Protein AF-A0A177Q9A4-F1 (afdb_monomer)

Foldseek 3Di:
DDPVVLVVVDVVPDLVSVLVSQLVVLQVVCVVVVVVPPPVSVVSNVVSVVVSVVVVVVVVVVVVVVVVVD

pLDDT: mean 85.24, std 10.96, range [56.69, 97.19]

Secondary structure (DSSP, 8-state):
--HHHHHHHHHHH-HHHHHHHHHHHHHHHHHHTT-TT-HHHHHHHHHHHHHHHHHHHHHHHHHHHHHHT-

Nearest PDB structures (foldseek):
  6eyd-assembly1_D  TM=4.360E-01  e=9.709E+00  Mycolicibacterium smegmatis MC2 155

Sequence (70 aa):
MTREQMIARAMAHGPDETRRLALDKIDENARSTSTWGAADHRKARDKVEQTYTEERTAMDRLSDEQLEAL

Radius of gyration: 15.63 Å; Cα contacts (8 Å, |Δi|>4): 29; chains: 1; bounding box: 30×18×48 Å

Solvent-accessible surface area (backbone atoms only — not comparable to full-atom values): 3962 Å² total; per-residue (Å²): 134,53,74,66,58,52,51,55,47,24,73,74,61,40,72,69,44,40,50,49,55,53,47,53,50,54,50,51,52,19,56,77,68,72,38,64,85,33,73,66,48,48,51,55,48,51,51,53,55,48,53,52,50,53,52,51,52,51,52,52,50,54,51,49,56,58,59,75,74,108

Structure (mmCIF, N/CA/C/O backbone):
data_AF-A0A177Q9A4-F1
#
_entry.id   AF-A0A177Q9A4-F1
#
loop_
_atom_site.group_PDB
_atom_site.id
_atom_site.type_symbol
_atom_site.label_atom_id
_atom_site.label_alt_id
_atom_site.label_comp_id
_atom_site.label_asym_id
_atom_site.label_entity_id
_atom_site.label_seq_id
_atom_site.pdbx_PDB_ins_code
_atom_site.Cartn_x
_atom_site.Cartn_y
_atom_site.Cartn_z
_atom_site.occupancy
_atom_site.B_iso_or_equiv
_atom_site.auth_seq_id
_atom_site.auth_comp_id
_atom_site.auth_asym_id
_atom_site.auth_atom_id
_atom_site.pdbx_PDB_model_num
ATOM 1 N N . MET A 1 1 ? -11.562 5.446 -15.531 1.00 62.88 1 MET A N 1
ATOM 2 C CA . MET A 1 1 ? -11.919 5.868 -14.159 1.00 62.88 1 MET A CA 1
ATOM 3 C C . MET A 1 1 ? -11.026 7.042 -13.799 1.00 62.88 1 MET A C 1
ATOM 5 O O . MET A 1 1 ? -9.838 6.970 -14.087 1.00 62.88 1 MET A O 1
ATOM 9 N N . THR A 1 2 ? -11.575 8.136 -13.276 1.00 83.44 2 THR A N 1
ATOM 10 C CA . THR A 1 2 ? -10.782 9.319 -12.899 1.00 83.44 2 THR A CA 1
ATOM 11 C C . THR A 1 2 ? -10.134 9.129 -11.524 1.00 83.44 2 THR A C 1
ATOM 13 O O . THR A 1 2 ? -10.582 8.302 -10.728 1.00 83.44 2 THR A O 1
ATOM 16 N N . ARG A 1 3 ? -9.088 9.910 -11.219 1.00 77.25 3 ARG A N 1
ATOM 17 C CA . ARG A 1 3 ? -8.433 9.912 -9.897 1.00 77.25 3 ARG A CA 1
ATOM 18 C C . ARG A 1 3 ? -9.441 10.136 -8.763 1.00 77.25 3 ARG A C 1
ATOM 20 O O . ARG A 1 3 ? -9.375 9.467 -7.741 1.00 77.25 3 ARG A O 1
ATOM 27 N N . GLU A 1 4 ? -10.392 11.040 -8.968 1.00 80.69 4 GLU A N 1
ATOM 28 C CA . GLU A 1 4 ? -11.444 11.371 -7.998 1.00 80.69 4 GLU A CA 1
ATOM 29 C C . GLU A 1 4 ? -12.398 10.198 -7.763 1.00 80.69 4 GLU A C 1
ATOM 31 O O . GLU A 1 4 ? -12.739 9.903 -6.622 1.00 80.69 4 GLU A O 1
ATOM 36 N N . GLN A 1 5 ? -12.760 9.468 -8.821 1.00 78.31 5 GLN A N 1
ATOM 37 C CA . GLN A 1 5 ? -13.574 8.256 -8.706 1.00 78.31 5 GLN A CA 1
ATOM 38 C C . GLN A 1 5 ? -12.841 7.145 -7.944 1.00 78.31 5 GLN A C 1
ATOM 40 O O . GLN A 1 5 ? -13.466 6.435 -7.162 1.00 78.31 5 GLN A O 1
ATOM 45 N N . MET A 1 6 ? -11.522 7.009 -8.129 1.00 72.56 6 MET A N 1
ATOM 46 C CA . MET A 1 6 ? -10.711 6.052 -7.365 1.00 72.56 6 MET A CA 1
ATOM 47 C C . MET A 1 6 ? -10.635 6.427 -5.882 1.00 72.56 6 MET A C 1
ATOM 49 O O . MET A 1 6 ? -10.790 5.555 -5.036 1.00 72.56 6 MET A O 1
ATOM 53 N N . ILE A 1 7 ? -10.444 7.712 -5.563 1.00 73.62 7 ILE A N 1
ATOM 54 C CA . ILE A 1 7 ? -10.393 8.200 -4.175 1.00 73.62 7 ILE A CA 1
ATOM 55 C C . ILE A 1 7 ? -11.749 8.016 -3.487 1.00 73.62 7 ILE A C 1
ATOM 57 O O . ILE A 1 7 ? -11.805 7.466 -2.392 1.00 73.62 7 ILE A O 1
ATOM 61 N N . ALA A 1 8 ? -12.847 8.415 -4.134 1.00 72.94 8 ALA A N 1
ATOM 62 C CA . ALA A 1 8 ? -14.192 8.251 -3.584 1.00 72.94 8 ALA A CA 1
ATOM 63 C C . ALA A 1 8 ? -14.524 6.774 -3.321 1.00 72.94 8 ALA A C 1
ATOM 65 O O . ALA A 1 8 ? -15.097 6.433 -2.290 1.00 72.94 8 ALA A O 1
ATOM 66 N N . ARG A 1 9 ? -14.102 5.888 -4.230 1.00 71.12 9 ARG A N 1
ATOM 67 C CA . AR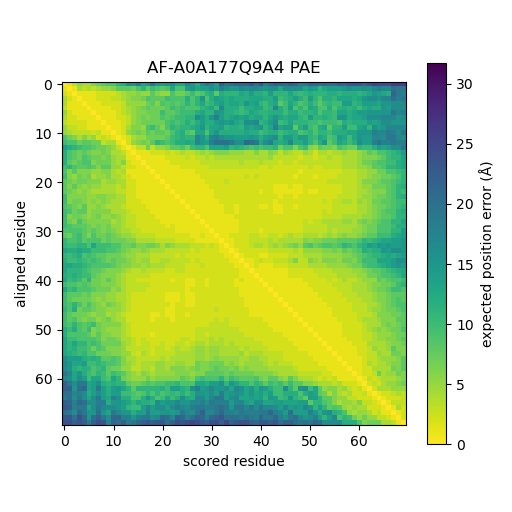G A 1 9 ? -14.253 4.440 -4.087 1.00 71.12 9 ARG A CA 1
ATOM 68 C C . ARG A 1 9 ? -13.398 3.883 -2.942 1.00 71.12 9 ARG A C 1
ATOM 70 O O . ARG A 1 9 ? -13.911 3.122 -2.132 1.00 71.12 9 ARG A O 1
ATOM 77 N N . ALA A 1 10 ? -12.136 4.293 -2.830 1.00 65.88 10 ALA A N 1
ATOM 78 C CA . ALA A 1 10 ? -11.253 3.897 -1.730 1.00 65.88 10 ALA A CA 1
ATOM 79 C C . ALA A 1 10 ? -11.838 4.289 -0.361 1.00 65.88 10 ALA A C 1
ATOM 81 O O . ALA A 1 10 ? -11.924 3.460 0.541 1.00 65.88 10 ALA A O 1
ATOM 82 N N . MET A 1 11 ? -12.332 5.526 -0.243 1.00 70.50 11 MET A N 1
ATOM 83 C CA . MET A 1 11 ? -12.963 6.015 0.987 1.00 70.50 11 MET A CA 1
ATOM 84 C C . MET A 1 11 ? -14.266 5.281 1.330 1.00 70.50 11 MET A C 1
ATOM 86 O O . MET A 1 11 ? -14.599 5.157 2.503 1.00 70.50 11 MET A O 1
ATOM 90 N N . ALA A 1 12 ? -14.997 4.779 0.331 1.00 70.44 12 ALA A N 1
ATOM 91 C CA . ALA A 1 12 ? -16.253 4.060 0.540 1.00 70.44 12 ALA A CA 1
ATOM 92 C C . ALA A 1 12 ? -16.073 2.574 0.909 1.00 70.44 12 ALA A C 1
ATOM 94 O O . ALA A 1 12 ? -16.953 2.000 1.545 1.00 70.44 12 ALA A O 1
ATOM 95 N N . HIS A 1 13 ? -14.969 1.938 0.501 1.00 66.62 13 HIS A N 1
ATOM 96 C CA . HIS A 1 13 ? -14.769 0.485 0.631 1.00 66.62 13 HIS A CA 1
ATOM 97 C C . HIS A 1 13 ? -13.668 0.079 1.624 1.00 66.62 13 HIS A C 1
ATOM 99 O O . HIS A 1 13 ? -13.421 -1.112 1.809 1.00 66.62 13 HIS A O 1
ATOM 105 N N . GLY A 1 14 ? -13.032 1.045 2.291 1.00 80.50 14 GLY A N 1
ATOM 106 C CA . GLY A 1 14 ? -12.127 0.789 3.407 1.00 80.50 14 GLY A CA 1
ATOM 107 C C . GLY A 1 14 ? -10.682 0.436 3.010 1.00 80.50 14 GLY A C 1
ATOM 108 O O . GLY A 1 14 ? -10.261 0.633 1.861 1.00 80.50 14 GLY A O 1
ATOM 109 N N . PRO A 1 15 ? -9.883 -0.050 3.977 1.00 82.69 15 PRO A N 1
ATOM 110 C CA . PRO A 1 15 ? -8.436 -0.226 3.817 1.00 82.69 15 PRO A CA 1
ATOM 111 C C . PRO A 1 15 ? -8.066 -1.277 2.757 1.00 82.69 15 PRO A C 1
ATOM 113 O O . PRO A 1 15 ? -7.086 -1.102 2.033 1.00 82.69 15 PRO A O 1
ATOM 116 N N . ASP A 1 16 ? -8.880 -2.322 2.587 1.00 86.50 16 ASP A N 1
ATOM 117 C CA . ASP A 1 16 ? -8.630 -3.410 1.630 1.00 86.50 16 ASP A CA 1
ATOM 118 C C . ASP A 1 16 ? -8.716 -2.921 0.174 1.00 86.50 16 ASP A C 1
ATOM 120 O O . ASP A 1 16 ? -7.869 -3.249 -0.662 1.00 86.50 16 ASP A O 1
ATOM 124 N N . GLU A 1 17 ? -9.705 -2.076 -0.130 1.00 86.44 17 GLU A N 1
ATOM 125 C CA . GLU A 1 17 ? -9.851 -1.479 -1.460 1.00 86.44 17 GLU A CA 1
ATOM 126 C C . GLU A 1 17 ? -8.769 -0.425 -1.717 1.00 86.44 17 GLU A C 1
ATOM 128 O O . GLU A 1 17 ? -8.244 -0.324 -2.827 1.00 86.44 17 GLU A O 1
ATOM 133 N N . THR A 1 18 ? -8.390 0.330 -0.684 1.00 87.00 18 THR A N 1
ATOM 134 C CA . THR A 1 18 ? -7.313 1.325 -0.767 1.00 87.00 18 THR A CA 1
ATOM 135 C C . THR A 1 18 ? -5.979 0.656 -1.106 1.00 87.00 18 THR A C 1
ATOM 137 O O . THR A 1 18 ? -5.293 1.088 -2.037 1.00 87.00 18 THR A O 1
ATOM 140 N N . ARG A 1 19 ? -5.654 -0.459 -0.435 1.00 92.25 19 ARG A N 1
ATOM 141 C CA . ARG A 1 19 ? -4.499 -1.311 -0.756 1.00 92.25 19 ARG A CA 1
ATOM 142 C C . ARG A 1 19 ? -4.547 -1.791 -2.205 1.00 92.25 19 ARG A C 1
ATOM 144 O O . ARG A 1 19 ? -3.564 -1.642 -2.931 1.00 92.25 19 ARG A O 1
ATOM 151 N N . ARG A 1 20 ? -5.683 -2.343 -2.644 1.00 92.75 20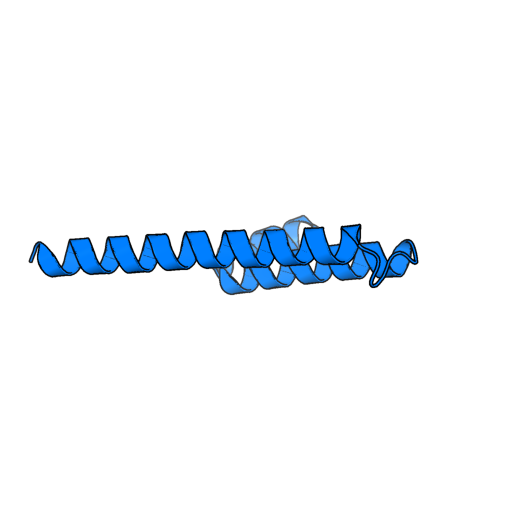 ARG A N 1
ATOM 152 C CA . ARG A 1 20 ? -5.852 -2.862 -4.010 1.00 92.75 20 ARG A CA 1
ATOM 153 C C . ARG A 1 20 ? -5.592 -1.781 -5.060 1.00 92.75 20 ARG A C 1
ATOM 155 O O . ARG A 1 20 ? -4.812 -2.003 -5.980 1.00 92.75 20 ARG A O 1
ATOM 162 N N . LEU A 1 21 ? -6.184 -0.598 -4.893 1.00 91.12 21 LEU A N 1
ATOM 163 C CA . LEU A 1 21 ? -6.014 0.526 -5.820 1.00 91.12 21 LEU A CA 1
ATOM 164 C C . LEU A 1 21 ? -4.565 1.034 -5.867 1.00 91.12 21 LEU A C 1
ATOM 166 O O . LEU A 1 21 ? -4.079 1.398 -6.939 1.00 91.12 21 LEU A O 1
ATOM 170 N N . ALA A 1 22 ? -3.864 1.047 -4.730 1.00 91.00 22 ALA A N 1
ATOM 171 C CA . ALA A 1 22 ? -2.454 1.419 -4.678 1.00 91.00 22 ALA A CA 1
ATOM 172 C C . ALA A 1 22 ? -1.564 0.410 -5.428 1.00 91.00 22 ALA A C 1
ATOM 174 O O . ALA A 1 22 ? -0.722 0.817 -6.232 1.00 91.00 22 ALA A O 1
ATOM 175 N N . LEU A 1 23 ? -1.786 -0.894 -5.227 1.00 95.38 23 LEU A N 1
ATOM 176 C CA . LEU A 1 23 ? -1.063 -1.954 -5.942 1.00 95.38 23 LEU A CA 1
ATOM 177 C C . LEU A 1 23 ? -1.350 -1.924 -7.445 1.00 95.38 23 LEU A C 1
ATOM 179 O O . LEU A 1 23 ? -0.409 -1.968 -8.236 1.00 95.38 23 LEU A O 1
ATOM 183 N N . ASP A 1 24 ? -2.619 -1.771 -7.835 1.00 94.69 24 ASP A N 1
ATOM 184 C CA . ASP A 1 24 ? -3.027 -1.643 -9.237 1.00 94.69 24 ASP A CA 1
ATOM 185 C C . ASP A 1 24 ? -2.288 -0.478 -9.913 1.00 94.69 24 ASP A C 1
ATOM 187 O O . ASP A 1 24 ? -1.827 -0.602 -11.050 1.00 94.69 24 ASP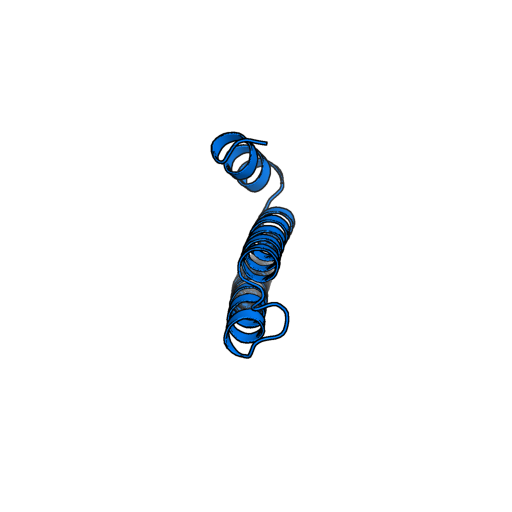 A O 1
ATOM 191 N N . LYS A 1 25 ? -2.116 0.649 -9.205 1.00 93.44 25 LYS A N 1
ATOM 192 C CA . LYS A 1 25 ? -1.431 1.822 -9.755 1.00 93.44 25 LYS A CA 1
ATOM 193 C C . LYS A 1 25 ? 0.079 1.628 -9.895 1.00 93.44 25 LYS A C 1
ATOM 195 O O . LYS A 1 25 ? 0.658 2.059 -10.894 1.00 93.44 25 LYS A O 1
ATOM 200 N N . ILE A 1 26 ? 0.715 0.988 -8.914 1.00 94.94 26 ILE A N 1
ATOM 201 C CA . ILE A 1 26 ? 2.137 0.616 -8.978 1.00 94.94 26 ILE A CA 1
ATOM 202 C C . ILE A 1 26 ? 2.376 -0.322 -10.162 1.00 94.94 26 ILE A C 1
ATOM 204 O O . ILE A 1 26 ? 3.320 -0.135 -10.930 1.00 94.94 26 ILE A O 1
ATOM 208 N N . ASP A 1 27 ? 1.485 -1.292 -10.335 1.00 96.00 27 ASP A N 1
ATOM 209 C CA . ASP A 1 27 ? 1.545 -2.272 -11.407 1.00 96.00 27 ASP A CA 1
ATOM 210 C C . ASP A 1 27 ? 1.342 -1.649 -12.788 1.00 96.00 27 ASP A C 1
ATOM 212 O O . ASP A 1 27 ? 2.091 -1.951 -13.718 1.00 96.00 27 ASP A O 1
ATOM 216 N N . GLU A 1 28 ? 0.361 -0.755 -12.922 1.00 95.62 28 GLU A N 1
ATOM 217 C CA . GLU A 1 28 ? 0.128 0.016 -14.142 1.00 95.62 28 GLU A CA 1
ATOM 218 C C . GLU A 1 28 ? 1.376 0.820 -14.526 1.00 95.62 28 GLU A C 1
ATOM 220 O O . GLU A 1 28 ? 1.844 0.721 -15.661 1.00 95.62 28 GLU A O 1
ATOM 225 N N . ASN A 1 29 ? 1.957 1.555 -13.573 1.00 94.50 29 ASN A N 1
ATOM 226 C CA . ASN A 1 29 ? 3.140 2.376 -13.816 1.00 94.50 29 ASN A CA 1
ATOM 227 C C . ASN A 1 29 ? 4.369 1.531 -14.191 1.00 94.50 29 ASN A C 1
ATOM 229 O O . ASN A 1 29 ? 5.150 1.894 -15.073 1.00 94.50 29 ASN A O 1
ATOM 233 N N . ALA A 1 30 ? 4.543 0.377 -13.546 1.00 95.25 30 ALA A N 1
ATOM 234 C CA . ALA A 1 30 ? 5.645 -0.526 -13.849 1.00 95.25 30 ALA A CA 1
ATOM 235 C C . ALA A 1 30 ? 5.511 -1.144 -15.249 1.00 95.25 30 ALA A C 1
ATOM 237 O O . ALA A 1 30 ? 6.501 -1.271 -15.971 1.00 95.25 30 ALA A O 1
ATOM 238 N N . ARG A 1 31 ? 4.284 -1.474 -15.675 1.00 95.38 31 ARG A N 1
ATOM 239 C CA . ARG A 1 31 ? 4.011 -1.941 -17.043 1.00 95.38 31 ARG A CA 1
ATOM 240 C C . ARG A 1 31 ? 4.225 -0.836 -18.072 1.00 95.38 31 ARG A C 1
ATOM 242 O O . ARG A 1 31 ? 4.870 -1.089 -19.084 1.00 95.38 31 ARG A O 1
ATOM 249 N N . SER A 1 32 ? 3.752 0.385 -17.813 1.00 95.75 32 SER A N 1
ATOM 250 C CA . SER A 1 32 ? 3.892 1.503 -18.758 1.00 95.75 32 SER A CA 1
ATOM 251 C C . SER A 1 32 ? 5.341 1.953 -18.944 1.00 95.75 32 SER A C 1
ATOM 253 O O . SER A 1 32 ? 5.696 2.453 -20.006 1.00 95.75 32 SER A O 1
ATOM 255 N N . THR A 1 33 ? 6.187 1.766 -17.930 1.00 93.88 33 THR A N 1
ATOM 256 C CA . THR A 1 33 ? 7.612 2.139 -17.964 1.00 93.88 33 THR A CA 1
ATOM 257 C C . THR A 1 33 ? 8.549 0.960 -18.233 1.00 93.88 33 THR A C 1
ATOM 259 O O . THR A 1 33 ? 9.762 1.133 -18.203 1.00 93.88 33 THR A O 1
ATOM 262 N N . SER A 1 34 ? 8.017 -0.239 -18.511 1.00 93.06 34 SER A N 1
ATOM 263 C CA . SER A 1 34 ? 8.802 -1.477 -18.685 1.00 93.06 34 SER A CA 1
ATOM 264 C C . SER A 1 34 ? 9.719 -1.820 -17.497 1.00 93.06 34 SER A C 1
ATOM 266 O O . SER A 1 34 ? 10.750 -2.466 -17.660 1.00 93.06 34 SER A O 1
ATOM 268 N N . THR A 1 35 ? 9.337 -1.415 -16.285 1.00 94.06 35 THR A N 1
ATOM 269 C CA . THR A 1 35 ? 10.046 -1.714 -15.027 1.00 94.06 35 THR A CA 1
ATOM 270 C C . THR A 1 35 ? 9.357 -2.815 -14.217 1.00 94.06 35 THR A C 1
ATOM 272 O O . THR A 1 35 ? 9.663 -3.030 -13.042 1.00 94.06 35 THR A O 1
ATOM 275 N N . TRP A 1 36 ? 8.420 -3.542 -14.832 1.00 92.94 36 TRP A N 1
ATOM 276 C CA . TRP A 1 36 ? 7.740 -4.673 -14.209 1.00 92.94 36 TRP A CA 1
ATOM 277 C C . TRP A 1 36 ? 8.738 -5.707 -13.682 1.00 92.94 36 TRP A C 1
ATOM 279 O O . TRP A 1 36 ? 9.588 -6.203 -14.420 1.00 92.94 36 TRP A O 1
ATOM 289 N N . GLY A 1 37 ? 8.632 -6.046 -12.397 1.00 92.31 37 GLY A N 1
ATOM 290 C CA . GLY A 1 37 ? 9.552 -6.980 -11.755 1.00 92.31 37 GLY A CA 1
ATOM 291 C C . GLY A 1 37 ? 10.951 -6.410 -11.497 1.00 92.31 37 GLY A C 1
ATOM 292 O O . GLY A 1 37 ? 11.836 -7.161 -11.086 1.00 92.31 37 GLY A O 1
ATOM 293 N N . ALA A 1 38 ? 11.184 -5.109 -11.687 1.00 95.69 38 ALA A N 1
ATOM 294 C CA . ALA A 1 38 ? 12.400 -4.456 -11.214 1.00 95.69 38 ALA A CA 1
ATOM 295 C C . ALA A 1 38 ? 12.443 -4.413 -9.675 1.00 95.69 38 ALA A C 1
ATOM 297 O O . ALA A 1 38 ? 11.426 -4.571 -8.993 1.00 95.69 38 ALA A O 1
ATOM 298 N N . ALA A 1 39 ? 13.633 -4.181 -9.113 1.00 95.50 39 ALA A N 1
ATOM 299 C CA . ALA A 1 39 ? 13.806 -4.078 -7.664 1.00 95.50 39 ALA A CA 1
ATOM 300 C C . ALA A 1 39 ? 12.918 -2.981 -7.053 1.00 95.50 39 ALA A C 1
ATOM 302 O O . ALA A 1 39 ? 12.313 -3.206 -6.008 1.00 95.50 39 ALA A O 1
ATOM 303 N N . ASP A 1 40 ? 12.789 -1.841 -7.730 1.00 92.88 40 ASP A N 1
ATOM 304 C CA . ASP A 1 40 ? 11.981 -0.719 -7.248 1.00 92.88 40 ASP A CA 1
ATOM 305 C C . ASP A 1 40 ? 10.476 -0.997 -7.337 1.00 92.88 40 ASP A C 1
ATOM 307 O O . ASP A 1 40 ? 9.740 -0.644 -6.419 1.00 92.88 40 ASP A O 1
ATOM 311 N N . HIS A 1 41 ? 10.016 -1.710 -8.376 1.00 95.25 41 HIS A N 1
ATOM 312 C CA . HIS A 1 41 ? 8.624 -2.176 -8.472 1.00 95.25 41 HIS A CA 1
ATOM 313 C C . HIS A 1 41 ? 8.266 -3.096 -7.302 1.00 95.25 41 HIS A C 1
ATOM 315 O O . HIS A 1 41 ? 7.251 -2.878 -6.641 1.00 95.25 41 HIS A O 1
ATOM 321 N N . ARG A 1 42 ? 9.126 -4.078 -6.996 1.00 95.69 42 ARG A N 1
ATOM 322 C CA . ARG A 1 42 ? 8.920 -4.973 -5.847 1.00 95.69 42 ARG A CA 1
ATOM 323 C C . ARG A 1 42 ? 8.914 -4.211 -4.526 1.00 95.69 42 ARG A C 1
ATOM 325 O O . ARG A 1 42 ? 7.957 -4.338 -3.777 1.00 95.69 42 ARG A O 1
ATOM 332 N N . LYS A 1 43 ? 9.907 -3.347 -4.288 1.00 96.31 43 LYS A N 1
ATOM 333 C CA . LYS A 1 43 ? 9.977 -2.524 -3.067 1.00 96.31 43 LYS A CA 1
ATOM 334 C C . LYS A 1 43 ? 8.741 -1.648 -2.882 1.00 96.31 43 LYS A C 1
ATOM 336 O O . LYS A 1 43 ? 8.252 -1.515 -1.765 1.00 96.31 43 LYS A O 1
ATOM 341 N N . ALA A 1 44 ? 8.236 -1.048 -3.960 1.00 94.06 44 ALA A N 1
ATOM 342 C CA . ALA A 1 44 ? 7.028 -0.235 -3.905 1.00 94.06 44 ALA A CA 1
ATOM 343 C C . ALA A 1 44 ? 5.804 -1.072 -3.503 1.00 94.06 44 ALA A C 1
ATOM 345 O O . ALA A 1 44 ? 5.030 -0.640 -2.649 1.00 94.06 44 ALA A O 1
ATOM 346 N N . ARG A 1 45 ? 5.650 -2.281 -4.065 1.00 96.75 45 ARG A N 1
ATOM 347 C CA . ARG A 1 45 ? 4.589 -3.217 -3.661 1.00 96.75 45 ARG A CA 1
ATOM 348 C C . ARG A 1 45 ? 4.732 -3.642 -2.203 1.00 96.75 45 ARG A C 1
ATOM 350 O O . ARG A 1 45 ? 3.771 -3.525 -1.450 1.00 96.75 45 ARG A O 1
ATOM 357 N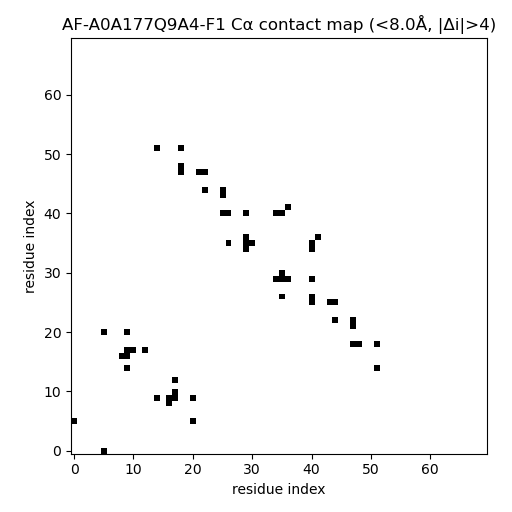 N . ASP A 1 46 ? 5.927 -4.071 -1.804 1.00 97.19 46 ASP A N 1
ATOM 358 C CA . ASP A 1 46 ? 6.213 -4.530 -0.442 1.00 97.19 46 ASP A CA 1
ATOM 359 C C . ASP A 1 46 ? 5.909 -3.434 0.582 1.00 97.19 46 ASP A C 1
ATOM 361 O O . ASP A 1 46 ? 5.354 -3.711 1.641 1.00 97.19 46 ASP A O 1
ATOM 365 N N . LYS A 1 47 ? 6.197 -2.168 0.251 1.00 96.12 47 LYS A N 1
ATOM 366 C CA . LYS A 1 47 ? 5.888 -1.042 1.133 1.00 96.12 47 LYS A CA 1
ATOM 367 C C . LYS A 1 47 ? 4.384 -0.859 1.350 1.00 96.12 47 LYS A C 1
ATOM 369 O O . LYS A 1 47 ? 3.975 -0.605 2.479 1.00 96.12 47 LYS A O 1
ATOM 374 N N . VAL A 1 48 ? 3.568 -0.997 0.302 1.00 94.06 48 VAL A N 1
ATOM 375 C CA . VAL A 1 48 ? 2.100 -0.921 0.417 1.00 94.06 48 VAL A CA 1
ATOM 376 C C . VAL A 1 48 ? 1.561 -2.067 1.273 1.00 94.06 48 VAL A C 1
ATOM 378 O O . VAL A 1 48 ? 0.730 -1.841 2.149 1.00 94.06 48 VAL A O 1
ATOM 381 N N . GLU A 1 49 ? 2.060 -3.284 1.056 1.00 95.19 49 GLU A N 1
ATOM 382 C CA . GLU A 1 49 ? 1.680 -4.465 1.840 1.00 95.19 49 GLU A CA 1
ATOM 383 C C . GLU A 1 49 ? 2.068 -4.337 3.316 1.00 95.19 49 GLU A C 1
ATOM 385 O O . GLU A 1 49 ? 1.269 -4.641 4.206 1.00 95.19 49 GLU A O 1
ATOM 390 N N . GLN A 1 50 ? 3.279 -3.839 3.580 1.00 95.75 50 GLN A N 1
ATOM 391 C CA . GLN A 1 50 ? 3.765 -3.579 4.928 1.00 95.75 50 GLN A CA 1
ATOM 392 C C . GLN A 1 50 ? 2.861 -2.573 5.644 1.00 95.75 50 GLN A C 1
ATOM 394 O O . GLN A 1 50 ? 2.378 -2.867 6.732 1.00 95.75 50 GLN A O 1
ATOM 399 N N . THR A 1 51 ? 2.602 -1.415 5.032 1.00 92.56 51 THR A N 1
ATOM 400 C CA . THR A 1 51 ? 1.776 -0.369 5.649 1.00 92.56 51 THR A CA 1
ATOM 401 C C . THR A 1 51 ? 0.359 -0.861 5.928 1.00 92.56 51 THR A C 1
ATOM 403 O O . THR A 1 51 ? -0.141 -0.665 7.030 1.00 92.56 51 THR A O 1
ATOM 406 N N . TYR A 1 52 ? -0.258 -1.578 4.988 1.00 92.00 52 TYR A N 1
ATOM 407 C CA . TYR A 1 52 ? -1.574 -2.173 5.216 1.00 92.00 52 TYR A CA 1
ATOM 408 C C . TYR A 1 52 ? -1.574 -3.153 6.401 1.00 92.00 52 TYR A C 1
ATOM 410 O O . TYR A 1 52 ? -2.485 -3.136 7.225 1.00 92.00 52 TYR A O 1
ATOM 418 N N . THR A 1 53 ? -0.542 -3.994 6.509 1.00 91.88 53 THR A N 1
ATOM 419 C CA . THR A 1 53 ? -0.416 -4.963 7.608 1.00 91.88 53 THR A CA 1
ATOM 420 C C . THR A 1 53 ? -0.210 -4.266 8.954 1.00 91.88 53 THR A C 1
ATOM 422 O O . THR A 1 53 ? -0.811 -4.668 9.950 1.00 91.88 53 THR A O 1
ATOM 425 N N . GLU A 1 54 ? 0.615 -3.217 8.991 1.00 91.19 54 GLU A N 1
ATOM 426 C CA . GLU A 1 54 ? 0.860 -2.400 10.185 1.00 91.19 54 GLU A CA 1
ATOM 427 C C . GLU A 1 54 ? -0.426 -1.717 10.667 1.00 91.19 54 GLU A C 1
ATOM 429 O O . GLU A 1 54 ? -0.758 -1.807 11.849 1.00 91.19 54 GLU A O 1
ATOM 434 N N . GLU A 1 55 ? -1.185 -1.102 9.757 1.00 87.56 55 GLU A N 1
ATOM 435 C CA . GLU A 1 55 ? -2.466 -0.460 10.069 1.00 87.56 55 GLU A CA 1
ATOM 436 C C . GLU A 1 55 ? -3.513 -1.473 10.544 1.00 87.56 55 GLU A C 1
ATOM 438 O O . GLU A 1 55 ? -4.170 -1.243 11.559 1.00 87.56 55 GLU A O 1
ATOM 443 N N . ARG A 1 56 ? -3.627 -2.625 9.868 1.00 87.69 56 ARG A N 1
ATOM 444 C CA . ARG A 1 56 ? -4.529 -3.716 10.271 1.00 87.69 56 ARG A CA 1
ATOM 445 C C . ARG A 1 56 ? -4.202 -4.207 11.682 1.00 87.69 56 ARG A C 1
ATOM 447 O O . ARG A 1 56 ? -5.078 -4.251 12.536 1.00 87.69 56 ARG A O 1
ATOM 454 N N . THR A 1 57 ? -2.926 -4.489 11.941 1.00 86.50 57 THR A N 1
ATOM 455 C CA . THR A 1 57 ? -2.451 -4.952 13.253 1.00 86.50 57 THR A CA 1
ATOM 456 C C . THR A 1 57 ? -2.703 -3.909 14.344 1.00 86.50 57 THR A C 1
ATOM 458 O O . THR A 1 57 ? -3.035 -4.264 15.471 1.00 86.50 57 THR A O 1
ATOM 461 N N . ALA A 1 58 ? -2.542 -2.618 14.037 1.00 81.50 58 ALA A N 1
ATOM 462 C CA . ALA A 1 58 ? -2.835 -1.546 14.982 1.00 81.50 58 ALA A CA 1
ATOM 463 C C . ALA A 1 58 ? -4.337 -1.449 15.298 1.00 81.50 58 ALA A C 1
ATOM 465 O O . ALA A 1 58 ? -4.692 -1.262 16.460 1.00 81.50 58 ALA A O 1
ATOM 466 N N . MET A 1 59 ? -5.212 -1.608 14.298 1.00 80.69 59 MET A N 1
ATOM 467 C CA . MET A 1 59 ? -6.663 -1.643 14.518 1.00 80.69 59 MET A CA 1
ATOM 468 C C . MET A 1 59 ? -7.096 -2.8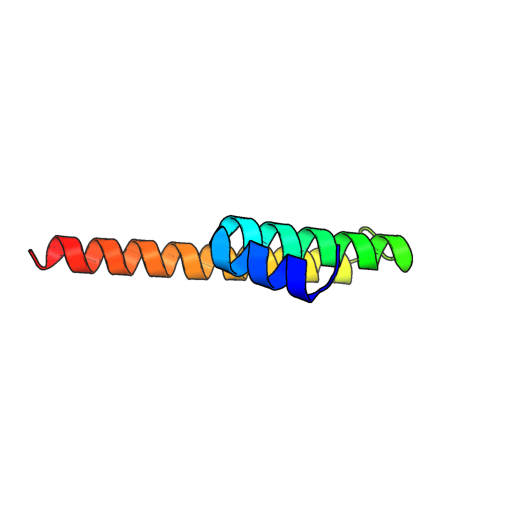55 15.344 1.00 80.69 59 MET A C 1
ATOM 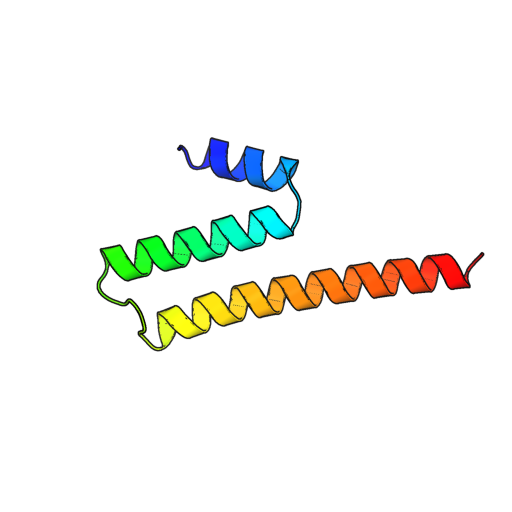470 O O . MET A 1 59 ? -7.895 -2.690 16.261 1.00 80.69 59 MET A O 1
ATOM 474 N N . ASP A 1 60 ? -6.544 -4.036 15.061 1.00 80.12 60 ASP A N 1
ATOM 475 C CA . ASP A 1 60 ? -6.850 -5.255 15.817 1.00 80.12 60 ASP A CA 1
ATOM 476 C C . ASP A 1 60 ? -6.432 -5.095 17.291 1.00 80.12 60 ASP A C 1
ATOM 478 O O . ASP A 1 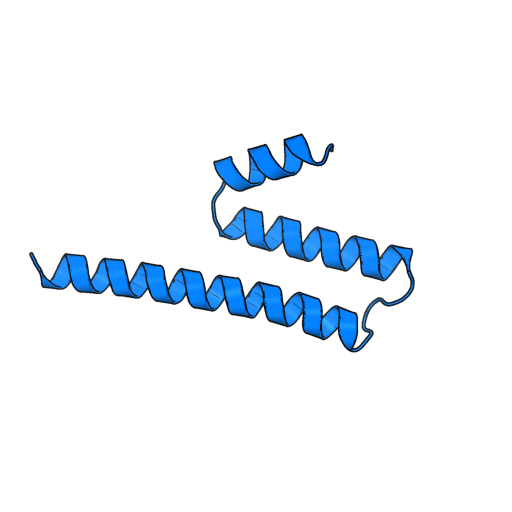60 ? -7.228 -5.345 18.190 1.00 80.12 60 ASP A O 1
ATOM 482 N N . ARG A 1 61 ? -5.237 -4.546 17.557 1.00 78.12 61 ARG A N 1
ATOM 483 C CA . ARG A 1 61 ? -4.781 -4.252 18.930 1.00 78.12 61 ARG A CA 1
ATOM 484 C C . ARG A 1 61 ? -5.664 -3.242 19.658 1.00 78.12 61 ARG A C 1
ATOM 486 O O . ARG A 1 61 ? -5.973 -3.447 20.824 1.00 78.12 61 ARG A O 1
ATOM 493 N N . LEU A 1 62 ? -6.069 -2.162 18.987 1.00 79.12 62 LEU A N 1
ATOM 494 C CA . LEU A 1 62 ? -6.988 -1.178 19.570 1.00 79.12 62 LEU A CA 1
ATOM 495 C C . LEU A 1 62 ? -8.344 -1.811 19.906 1.00 79.12 62 LEU A C 1
ATOM 497 O O . LEU A 1 62 ? -8.929 -1.482 20.934 1.00 79.12 62 LEU A O 1
ATOM 501 N N . SER A 1 63 ? -8.834 -2.717 19.057 1.00 76.06 63 SER A N 1
ATOM 502 C CA . SER A 1 63 ? -10.058 -3.478 19.317 1.00 76.06 63 SER A CA 1
ATOM 503 C C . SER A 1 63 ? -9.904 -4.388 20.537 1.00 76.06 63 SER A C 1
ATOM 505 O O . SER A 1 63 ? -10.802 -4.434 21.375 1.00 76.06 63 SER A O 1
ATOM 507 N N . ASP A 1 64 ? -8.775 -5.086 20.658 1.00 73.31 64 ASP A N 1
ATOM 508 C CA . ASP A 1 64 ? -8.497 -5.975 21.790 1.00 73.31 64 ASP A CA 1
ATOM 509 C C . ASP A 1 64 ? -8.391 -5.190 23.110 1.00 73.31 64 ASP A C 1
ATOM 511 O O . ASP A 1 64 ? -9.048 -5.543 24.087 1.00 73.31 64 ASP A O 1
ATOM 515 N N . GLU A 1 65 ? -7.664 -4.066 23.130 1.00 77.25 65 GLU A N 1
ATOM 516 C CA . GLU A 1 65 ? -7.563 -3.181 24.304 1.00 77.25 65 GLU A CA 1
ATOM 517 C C . GLU A 1 65 ? -8.933 -2.623 24.737 1.00 77.25 65 GLU A C 1
ATOM 519 O O . GLU A 1 65 ? -9.213 -2.491 25.929 1.00 77.25 65 GLU A O 1
ATOM 524 N N . GLN A 1 66 ? -9.813 -2.306 23.780 1.00 67.06 66 GLN A N 1
ATOM 525 C CA . GLN A 1 66 ? -11.178 -1.850 24.065 1.00 67.06 66 GLN A CA 1
ATOM 526 C C . GLN A 1 66 ? -12.070 -2.959 24.635 1.00 67.06 66 GLN A C 1
ATOM 528 O O . GLN A 1 66 ? -12.948 -2.666 25.447 1.00 67.06 66 GLN A O 1
ATOM 533 N N . LEU A 1 67 ? -11.861 -4.209 24.218 1.00 60.41 67 LEU A N 1
ATOM 534 C CA . LEU A 1 67 ? -12.589 -5.370 2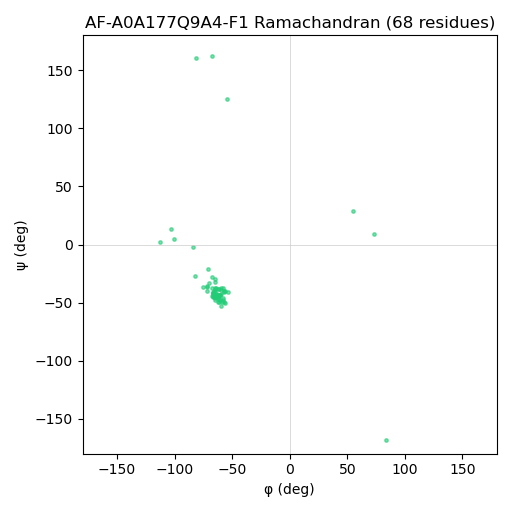4.730 1.00 60.41 67 LEU A CA 1
ATOM 535 C C . LEU A 1 67 ? -12.116 -5.777 26.131 1.00 60.41 67 LEU A C 1
ATOM 537 O O . LEU A 1 67 ? -12.947 -6.167 26.943 1.00 60.41 67 LEU A O 1
ATOM 541 N N . GLU A 1 68 ? -10.821 -5.661 26.433 1.00 67.88 68 GLU A N 1
ATOM 542 C CA . GLU A 1 68 ? -10.273 -5.926 27.775 1.00 67.88 68 GLU A CA 1
ATOM 543 C C . GLU A 1 68 ? -10.664 -4.859 28.815 1.00 67.88 68 GLU A C 1
ATOM 545 O O . GLU A 1 68 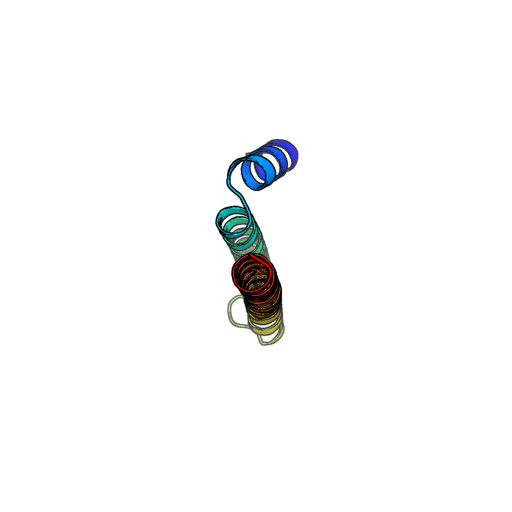? -10.629 -5.122 30.017 1.00 67.88 68 GLU A O 1
ATOM 550 N N . ALA A 1 69 ? -11.038 -3.655 28.372 1.00 65.06 69 ALA A N 1
ATOM 551 C CA . ALA A 1 69 ? -11.471 -2.557 29.236 1.00 65.06 69 ALA A CA 1
ATOM 552 C C . ALA A 1 69 ? -12.965 -2.604 29.641 1.00 65.06 69 ALA A C 1
ATOM 554 O O . ALA A 1 69 ? -13.410 -1.717 30.379 1.00 65.06 69 ALA A O 1
ATOM 555 N N . LEU A 1 70 ? -13.733 -3.592 29.158 1.00 56.69 70 LEU A N 1
ATOM 556 C CA . LEU A 1 70 ? -15.157 -3.825 29.464 1.00 56.69 70 LEU A CA 1
ATOM 557 C C . LEU A 1 70 ? -15.348 -4.923 30.519 1.00 56.69 70 LEU A C 1
ATOM 559 O O . LEU A 1 70 ? -16.247 -4.737 31.373 1.00 56.69 70 LEU A O 1
#

Mean predicted aligned error: 6.58 Å